Protein AF-A0AAE1VMT7-F1 (afdb_monomer)

Foldseek 3Di:
DVVQQVVLVVLLQCCCQPPDQWNKDQVDDDPVQWDADPVRGTWGAQSQAMWTAGPPDPDGPTDRCPPVNRHDRRRSPD

Sequence (78 aa):
MRVRIVEGVTQGLLYLQEYSTFTVIHRDLKASNILLDDEMKPKISDFGIARLFQKDEKEANTGRIWTSMGLYLMDASA

Secondary structure (DSSP, 8-state):
-HHHHHHHHHHHHHIIIIISSEEEE-S---GGGEEE-TT--EEE---TT-EEEETT-SS----B--TTTTT--EES--

InterPro domains:
  IPR000719 Protein kinase domain [PF00069] (5-60)
  IPR000719 Protein kinase domain [PS50011] (1-78)
  IPR008271 Serine/threonine-protein kinase, active site [PS00108] (24-36)
  IPR011009 Protein kinase-like domain superfamily [SSF56112] (2-59)

Organism: NCBI:txid243964

pLDDT: mean 78.8, std 19.02, range [35.09, 95.69]

Structure (mmCIF, N/CA/C/O backbone):
data_AF-A0AAE1VMT7-F1
#
_entry.id   AF-A0AAE1VMT7-F1
#
loop_
_atom_site.group_PDB
_atom_site.id
_atom_site.type_symbol
_atom_site.label_atom_id
_atom_site.label_alt_id
_atom_site.label_comp_id
_atom_site.label_asym_id
_atom_site.label_entity_id
_atom_site.label_seq_id
_atom_site.pdbx_PDB_ins_code
_atom_site.Cartn_x
_atom_site.Cartn_y
_atom_site.Cartn_z
_atom_site.occupancy
_atom_site.B_iso_or_equiv
_atom_site.auth_seq_id
_atom_site.auth_comp_id
_atom_site.auth_asym_id
_atom_site.auth_atom_id
_atom_site.pdbx_PDB_model_num
ATOM 1 N N . MET A 1 1 ? 17.403 3.698 -7.997 1.00 77.62 1 MET A N 1
ATOM 2 C CA . MET A 1 1 ? 16.036 3.324 -8.433 1.00 77.62 1 MET A CA 1
ATOM 3 C C . MET A 1 1 ? 15.336 2.431 -7.410 1.00 77.62 1 MET A C 1
ATOM 5 O O . MET A 1 1 ? 14.424 2.922 -6.770 1.00 77.62 1 MET A O 1
ATOM 9 N N . ARG A 1 2 ? 15.793 1.191 -7.158 1.00 86.94 2 ARG A N 1
ATOM 10 C CA . ARG A 1 2 ? 15.140 0.269 -6.197 1.00 86.94 2 ARG A CA 1
ATOM 11 C C . ARG A 1 2 ? 15.010 0.811 -4.767 1.00 86.94 2 ARG A C 1
ATOM 13 O O . ARG A 1 2 ? 13.958 0.657 -4.168 1.00 86.94 2 ARG A O 1
ATOM 20 N N . VAL A 1 3 ? 16.039 1.494 -4.258 1.00 92.94 3 VAL A N 1
ATOM 21 C CA . VAL A 1 3 ? 16.004 2.116 -2.919 1.00 92.94 3 VAL A CA 1
ATOM 22 C C . VAL A 1 3 ? 14.873 3.143 -2.800 1.00 92.94 3 VAL A C 1
ATOM 24 O O . VAL A 1 3 ? 14.132 3.098 -1.832 1.00 92.94 3 VAL A O 1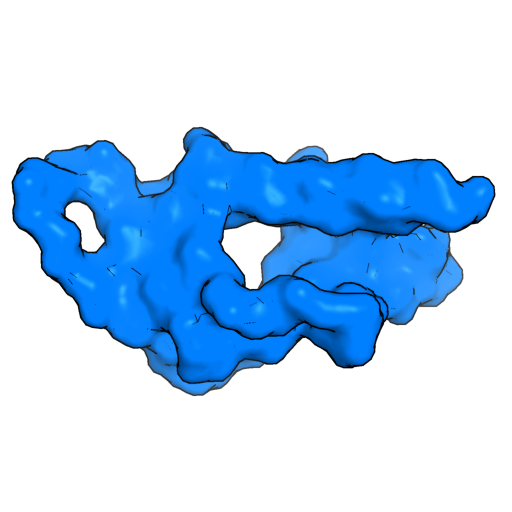
ATOM 27 N N . ARG A 1 4 ? 14.668 3.984 -3.827 1.00 91.38 4 ARG A N 1
ATOM 28 C CA . ARG A 1 4 ? 13.596 4.999 -3.845 1.00 91.38 4 ARG A CA 1
ATOM 29 C C . ARG A 1 4 ? 12.198 4.373 -3.808 1.00 91.38 4 ARG A C 1
ATOM 31 O O . ARG A 1 4 ? 11.299 4.921 -3.191 1.00 91.38 4 ARG A O 1
ATOM 38 N N . ILE A 1 5 ? 12.027 3.216 -4.451 1.00 93.00 5 ILE A N 1
ATOM 39 C CA . ILE A 1 5 ? 10.765 2.465 -4.421 1.00 93.00 5 ILE A CA 1
ATOM 40 C C . ILE A 1 5 ? 10.518 1.921 -3.010 1.00 93.00 5 ILE A C 1
ATOM 42 O O . ILE A 1 5 ? 9.436 2.099 -2.467 1.00 93.00 5 ILE A O 1
ATOM 46 N N . VAL A 1 6 ? 11.520 1.290 -2.391 1.00 94.44 6 VAL A N 1
ATOM 47 C CA . VAL A 1 6 ? 11.393 0.756 -1.023 1.00 94.44 6 VAL A CA 1
ATOM 48 C C . VAL A 1 6 ? 11.116 1.874 -0.018 1.00 94.44 6 VAL A C 1
ATOM 50 O O . VAL A 1 6 ? 10.253 1.725 0.843 1.00 94.44 6 VAL A O 1
ATOM 53 N N . GLU A 1 7 ? 11.808 3.002 -0.154 1.00 95.69 7 GLU A N 1
ATOM 54 C CA . GLU A 1 7 ? 11.600 4.189 0.670 1.00 95.69 7 GLU A CA 1
ATOM 55 C C . GLU A 1 7 ? 10.168 4.716 0.538 1.00 95.69 7 GLU A C 1
ATOM 57 O O . GLU A 1 7 ? 9.486 4.853 1.549 1.00 95.69 7 GLU A O 1
ATOM 62 N N . GLY A 1 8 ? 9.667 4.898 -0.688 1.00 94.62 8 GLY A N 1
ATOM 63 C CA . GLY A 1 8 ? 8.294 5.354 -0.911 1.00 94.62 8 GLY A CA 1
ATOM 64 C C . GLY A 1 8 ? 7.234 4.374 -0.392 1.00 94.62 8 GLY A C 1
ATOM 65 O O . GLY A 1 8 ? 6.253 4.795 0.212 1.00 94.62 8 GLY A O 1
ATOM 66 N N . VAL A 1 9 ? 7.442 3.057 -0.531 1.00 95.25 9 VAL A N 1
ATOM 67 C CA . VAL A 1 9 ? 6.547 2.051 0.080 1.00 95.25 9 VAL A CA 1
ATOM 68 C C . VAL A 1 9 ? 6.566 2.161 1.605 1.00 95.25 9 VAL A C 1
ATOM 70 O O . VAL A 1 9 ? 5.516 2.096 2.240 1.00 95.25 9 VAL A O 1
ATOM 73 N N . THR A 1 10 ? 7.743 2.353 2.200 1.00 95.31 10 THR A N 1
ATOM 74 C CA . THR A 1 10 ? 7.895 2.484 3.657 1.00 95.31 10 THR A CA 1
ATOM 75 C C . THR A 1 10 ? 7.213 3.752 4.169 1.00 95.31 10 THR A C 1
ATOM 77 O O . THR A 1 10 ? 6.519 3.701 5.181 1.00 95.31 10 THR A O 1
ATOM 80 N N . GLN A 1 11 ? 7.341 4.865 3.444 1.00 95.44 11 GLN A N 1
ATOM 81 C CA . GLN A 1 11 ? 6.640 6.120 3.733 1.00 95.44 11 GLN A CA 1
ATOM 82 C C . GLN A 1 11 ? 5.121 5.953 3.634 1.00 95.44 11 GLN A C 1
ATOM 84 O O . GLN A 1 11 ? 4.407 6.353 4.550 1.00 95.44 11 GLN A O 1
ATOM 89 N N . GLY A 1 12 ? 4.630 5.290 2.584 1.00 92.25 12 GLY A N 1
ATOM 90 C CA . GLY A 1 12 ? 3.208 4.981 2.432 1.00 92.25 12 GLY A CA 1
ATOM 91 C C . GLY A 1 12 ? 2.666 4.133 3.584 1.00 92.25 12 GLY A C 1
ATOM 92 O O . GLY A 1 12 ? 1.626 4.454 4.148 1.00 92.25 12 GLY A O 1
ATOM 93 N N . LEU A 1 13 ? 3.386 3.088 4.001 1.00 93.44 13 LEU A N 1
ATOM 94 C CA . LEU A 1 13 ? 2.988 2.260 5.147 1.00 93.44 13 LEU A CA 1
ATOM 95 C C . LEU A 1 13 ? 2.999 3.032 6.466 1.00 93.44 13 LEU A C 1
ATOM 97 O O . LEU A 1 13 ? 2.055 2.911 7.245 1.00 93.44 13 LEU A O 1
ATOM 101 N N . LEU A 1 14 ? 4.034 3.837 6.705 1.00 93.06 14 LEU A N 1
ATOM 102 C CA . LEU A 1 14 ? 4.122 4.673 7.897 1.00 93.06 14 LEU A CA 1
ATOM 103 C C . LEU A 1 14 ? 2.961 5.669 7.948 1.00 93.06 14 LEU A C 1
ATOM 105 O O . LEU A 1 14 ? 2.349 5.846 8.997 1.00 93.06 14 LEU A O 1
ATOM 109 N N . TYR A 1 15 ? 2.617 6.275 6.810 1.00 92.00 15 TYR A N 1
ATOM 110 C CA . TYR A 1 15 ? 1.469 7.166 6.712 1.00 92.00 15 TYR A CA 1
ATOM 111 C C . TYR A 1 15 ? 0.175 6.466 7.130 1.00 92.00 15 TYR A C 1
ATOM 113 O O . TYR A 1 15 ? -0.534 6.961 8.007 1.00 92.00 15 TYR A O 1
ATOM 121 N N . LEU A 1 16 ? -0.080 5.285 6.566 1.00 89.94 16 LEU A N 1
ATOM 122 C CA . LEU A 1 16 ? -1.254 4.462 6.864 1.00 89.94 16 LEU A CA 1
ATOM 123 C C . LEU A 1 16 ? -1.352 4.057 8.337 1.00 89.94 16 LEU A C 1
ATOM 125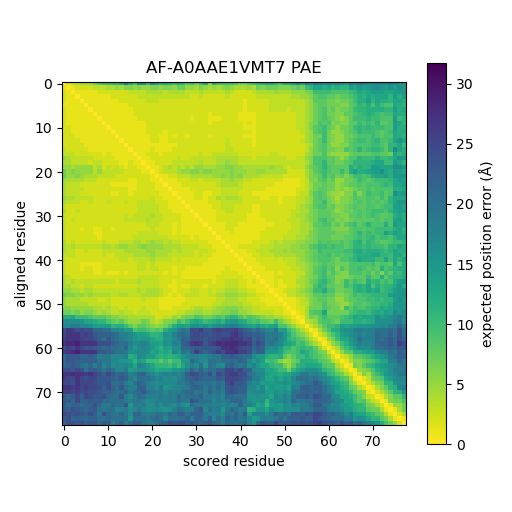 O O . LEU A 1 16 ? -2.451 3.876 8.854 1.00 89.94 16 LEU A O 1
ATOM 129 N N . GLN A 1 17 ? -0.225 3.877 9.019 1.00 87.75 17 GLN A N 1
ATOM 130 C CA . GLN A 1 17 ? -0.209 3.434 10.411 1.00 87.75 17 GLN A CA 1
ATOM 131 C C . GLN A 1 17 ? -0.288 4.609 11.392 1.00 87.75 17 GLN A C 1
ATOM 133 O O . GLN A 1 17 ? -1.128 4.605 12.296 1.00 87.75 17 GLN A O 1
ATOM 138 N N . GLU A 1 18 ? 0.538 5.632 11.175 1.00 86.19 18 GLU A N 1
ATOM 139 C CA . GLU A 1 18 ? 0.879 6.647 12.177 1.00 86.19 18 GLU A CA 1
ATOM 140 C C . GLU A 1 18 ? 0.348 8.044 11.853 1.00 86.19 18 GLU A C 1
ATOM 142 O O . GLU A 1 18 ? 0.094 8.821 12.774 1.00 86.19 18 GLU A O 1
ATOM 147 N N . TYR A 1 19 ? 0.038 8.356 10.591 1.00 85.81 19 TYR A N 1
ATOM 148 C CA . TYR A 1 19 ? -0.350 9.721 10.196 1.00 85.81 19 TYR A CA 1
ATOM 149 C C . TYR A 1 19 ? -1.786 9.867 9.678 1.00 85.81 19 TYR A C 1
ATOM 151 O O . TYR A 1 19 ? -2.369 10.937 9.837 1.00 85.81 19 TYR A O 1
ATOM 159 N N . SER A 1 20 ? -2.416 8.817 9.149 1.00 83.50 20 SER A N 1
ATOM 160 C CA . SER A 1 20 ? -3.827 8.869 8.735 1.00 83.50 20 SER A CA 1
ATOM 161 C C . SER A 1 20 ? -4.797 8.946 9.921 1.00 83.50 20 SER A C 1
ATOM 163 O O . SER A 1 20 ? -4.467 8.569 11.043 1.00 83.50 20 SER A O 1
ATOM 165 N N . THR A 1 21 ? -6.030 9.406 9.691 1.00 83.62 21 THR A N 1
ATOM 166 C CA . THR A 1 21 ? -7.086 9.486 10.728 1.00 83.62 21 THR A CA 1
ATOM 167 C C . THR A 1 21 ? -7.394 8.128 11.371 1.00 83.62 21 THR A C 1
ATOM 169 O O . THR A 1 21 ? -7.719 8.047 12.552 1.00 83.62 21 THR A O 1
ATOM 172 N N . PHE A 1 22 ? -7.246 7.056 10.596 1.00 84.94 22 PHE A N 1
ATOM 173 C CA . PHE A 1 22 ? -7.342 5.676 11.056 1.00 84.94 22 PHE A CA 1
ATOM 174 C C . PHE A 1 22 ? -5.983 5.006 10.920 1.00 84.94 22 PHE A C 1
ATOM 176 O O . PHE A 1 22 ? -5.287 5.255 9.941 1.00 84.94 22 PHE A O 1
ATOM 183 N N . THR A 1 23 ? -5.628 4.111 11.833 1.00 88.38 23 THR A N 1
ATOM 184 C CA . THR A 1 23 ? -4.539 3.161 11.597 1.00 88.38 23 THR A CA 1
ATOM 185 C C . THR A 1 23 ? -5.035 2.100 10.622 1.00 88.38 23 THR A C 1
ATOM 187 O O . THR A 1 23 ? -5.994 1.382 10.903 1.00 88.38 23 THR A O 1
ATOM 190 N N . VAL A 1 24 ? -4.395 1.999 9.463 1.00 89.25 24 VAL A N 1
ATOM 191 C CA . VAL A 1 24 ? -4.714 1.044 8.403 1.00 89.25 24 VAL A CA 1
ATOM 192 C C . VAL A 1 24 ? -3.648 -0.046 8.358 1.00 89.25 24 VAL A C 1
ATOM 194 O O . VAL A 1 24 ? -2.463 0.216 8.167 1.00 89.25 24 VAL A O 1
ATOM 197 N N . ILE A 1 25 ? -4.074 -1.303 8.491 1.00 90.12 25 ILE A N 1
ATOM 198 C CA . ILE A 1 25 ? -3.205 -2.477 8.349 1.00 90.12 25 ILE A CA 1
ATOM 199 C C . ILE A 1 25 ? -3.556 -3.192 7.044 1.00 90.12 25 ILE A C 1
ATOM 201 O O . ILE A 1 25 ? -4.636 -3.772 6.936 1.00 90.12 25 ILE A O 1
ATOM 205 N N . HIS A 1 26 ? -2.633 -3.191 6.076 1.00 91.19 26 HIS A N 1
ATOM 206 C CA . HIS A 1 26 ? -2.840 -3.751 4.730 1.00 91.19 26 HIS A CA 1
ATOM 207 C C . HIS A 1 26 ? -3.093 -5.272 4.718 1.00 91.19 26 HIS A C 1
ATOM 209 O O . HIS A 1 26 ? -3.991 -5.763 4.042 1.00 91.19 26 HIS A O 1
ATOM 215 N N . ARG A 1 27 ? -2.309 -6.029 5.498 1.00 92.56 27 ARG A N 1
ATOM 216 C CA . ARG A 1 27 ? -2.329 -7.505 5.636 1.00 92.56 27 ARG A CA 1
ATOM 217 C C . ARG A 1 27 ? -1.969 -8.347 4.400 1.00 92.56 27 ARG A C 1
ATOM 219 O O . ARG A 1 27 ? -1.643 -9.510 4.597 1.00 92.56 27 ARG A O 1
ATOM 226 N N . ASP A 1 28 ? -1.952 -7.792 3.188 1.00 92.25 28 ASP A N 1
ATOM 227 C CA . ASP A 1 28 ? -1.463 -8.485 1.971 1.00 92.25 28 ASP A CA 1
ATOM 228 C C . ASP A 1 28 ? -0.365 -7.696 1.229 1.00 92.25 28 ASP A C 1
ATOM 230 O O . ASP A 1 28 ? -0.501 -7.346 0.057 1.00 92.25 28 ASP A O 1
ATOM 234 N N . LEU A 1 29 ? 0.698 -7.294 1.936 1.00 94.00 29 LEU A N 1
ATOM 235 C CA . LEU A 1 29 ? 1.790 -6.539 1.313 1.00 94.00 29 LEU A CA 1
ATOM 236 C C . LEU A 1 29 ? 2.734 -7.486 0.562 1.00 94.00 29 LEU A C 1
ATOM 238 O O . LEU A 1 29 ? 3.431 -8.300 1.167 1.00 94.00 29 LEU A O 1
ATOM 242 N N . LYS A 1 30 ? 2.788 -7.339 -0.761 1.00 94.38 30 LYS A N 1
ATOM 243 C CA . LYS A 1 30 ? 3.638 -8.120 -1.668 1.00 94.38 30 LYS A CA 1
ATOM 244 C C . LYS A 1 30 ? 4.004 -7.291 -2.894 1.00 94.38 30 LYS A C 1
ATOM 246 O O . LYS A 1 30 ? 3.321 -6.325 -3.215 1.00 94.38 30 LYS A O 1
ATOM 251 N N . ALA A 1 31 ? 5.058 -7.688 -3.606 1.00 93.75 31 ALA A N 1
ATOM 252 C CA . ALA A 1 31 ? 5.549 -6.940 -4.766 1.00 93.75 31 ALA A CA 1
ATOM 253 C C . ALA A 1 31 ? 4.484 -6.744 -5.863 1.00 93.75 31 ALA A C 1
ATOM 255 O O . ALA A 1 31 ? 4.441 -5.679 -6.464 1.00 93.75 31 ALA A O 1
ATOM 256 N N . SER A 1 32 ? 3.593 -7.721 -6.083 1.00 95.31 32 SER A N 1
ATOM 257 C CA . SER A 1 32 ? 2.491 -7.595 -7.054 1.00 95.31 32 SER A CA 1
ATOM 258 C C . SER A 1 32 ? 1.436 -6.554 -6.666 1.00 95.31 32 SER A C 1
ATOM 260 O O . SER A 1 32 ? 0.642 -6.170 -7.514 1.00 95.31 32 SER A O 1
ATOM 262 N N . ASN A 1 33 ? 1.428 -6.116 -5.404 1.00 95.44 33 ASN A N 1
ATOM 263 C CA . ASN A 1 33 ? 0.514 -5.108 -4.872 1.00 95.44 33 ASN A CA 1
ATOM 264 C C . ASN A 1 33 ? 1.185 -3.723 -4.773 1.00 95.44 33 ASN A C 1
ATOM 266 O O . ASN A 1 33 ? 0.570 -2.780 -4.275 1.00 95.44 33 ASN A O 1
ATOM 270 N N . ILE A 1 34 ? 2.429 -3.583 -5.251 1.00 95.19 34 ILE A N 1
ATOM 271 C CA . ILE A 1 34 ? 3.108 -2.294 -5.403 1.00 95.19 34 ILE A CA 1
ATOM 272 C C . ILE A 1 34 ? 3.045 -1.890 -6.872 1.00 95.19 34 ILE A C 1
ATOM 274 O O . ILE A 1 34 ? 3.737 -2.458 -7.718 1.00 95.19 34 ILE A O 1
ATOM 278 N N . LEU A 1 35 ? 2.217 -0.895 -7.165 1.00 95.25 35 LEU A N 1
ATOM 279 C CA . LEU A 1 35 ? 2.114 -0.299 -8.489 1.00 95.25 35 LEU A CA 1
ATOM 280 C C . LEU A 1 35 ? 3.124 0.841 -8.616 1.00 95.25 35 LEU A C 1
ATOM 282 O O . LEU A 1 35 ? 3.519 1.443 -7.620 1.00 95.25 35 LEU A O 1
ATOM 286 N N . LEU A 1 36 ? 3.543 1.134 -9.842 1.00 94.44 36 LEU A N 1
ATOM 287 C CA . LEU A 1 36 ? 4.393 2.277 -10.159 1.00 94.44 36 LEU A CA 1
ATOM 288 C C . LEU A 1 36 ? 3.619 3.171 -11.120 1.00 94.44 36 LEU A C 1
ATOM 290 O O . LEU A 1 36 ? 3.018 2.663 -12.065 1.00 94.44 36 LEU A O 1
ATOM 294 N N . ASP A 1 37 ? 3.612 4.472 -10.859 1.00 92.25 37 ASP A N 1
ATOM 295 C CA . ASP A 1 3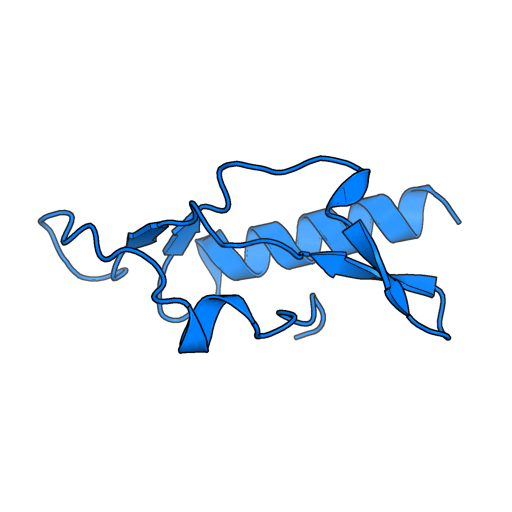7 ? 3.080 5.448 -11.808 1.00 92.25 37 ASP A CA 1
ATOM 296 C C . ASP A 1 37 ? 4.111 5.838 -12.878 1.00 92.25 37 ASP A C 1
ATOM 298 O O . ASP A 1 37 ? 5.243 5.342 -12.897 1.00 92.25 37 ASP A O 1
ATOM 302 N N . ASP A 1 38 ? 3.711 6.751 -13.765 1.00 93.44 38 ASP A N 1
ATOM 303 C CA . ASP A 1 38 ? 4.533 7.250 -14.871 1.00 93.44 38 ASP A CA 1
ATOM 304 C C . ASP A 1 38 ? 5.824 7.951 -14.394 1.00 93.44 38 ASP A C 1
ATOM 306 O O . ASP A 1 38 ? 6.781 8.090 -15.158 1.00 93.44 38 ASP A O 1
ATOM 310 N N . GLU A 1 39 ? 5.894 8.349 -13.118 1.00 92.25 39 GLU A N 1
ATOM 311 C CA . GLU A 1 39 ? 7.061 8.969 -12.482 1.00 92.25 39 GLU A CA 1
ATOM 312 C C . GLU A 1 39 ? 7.914 7.972 -11.679 1.00 92.25 39 GLU A C 1
ATOM 314 O O . GLU A 1 39 ? 8.849 8.374 -10.974 1.00 92.25 39 GLU A O 1
ATOM 319 N N . MET A 1 40 ? 7.638 6.666 -11.783 1.00 90.50 40 MET A N 1
ATOM 320 C CA . MET A 1 40 ? 8.294 5.601 -11.014 1.00 90.50 40 MET A CA 1
ATOM 321 C C . MET A 1 40 ? 8.088 5.718 -9.494 1.00 90.50 40 MET A C 1
ATOM 323 O O . MET A 1 40 ? 8.913 5.210 -8.718 1.00 90.50 40 MET A O 1
ATOM 327 N N . LYS A 1 41 ? 7.006 6.361 -9.044 1.00 92.12 41 LYS A N 1
ATOM 328 C CA . LYS A 1 41 ? 6.649 6.434 -7.623 1.00 92.12 41 LYS A CA 1
ATOM 329 C C . LYS A 1 41 ? 5.781 5.235 -7.227 1.00 92.12 41 LYS A C 1
ATOM 331 O O . LYS A 1 41 ? 4.876 4.858 -7.973 1.00 92.12 41 LYS A O 1
ATOM 336 N N . PRO A 1 42 ? 6.050 4.606 -6.068 1.00 95.00 42 PRO A N 1
ATOM 337 C CA . PRO A 1 42 ? 5.275 3.463 -5.605 1.00 95.00 42 PRO A CA 1
ATOM 338 C C . PRO A 1 42 ? 3.891 3.867 -5.089 1.00 95.00 42 PRO A C 1
ATOM 340 O O . PRO A 1 42 ? 3.758 4.823 -4.327 1.00 95.00 42 PRO A O 1
ATOM 343 N N . LYS A 1 43 ? 2.881 3.064 -5.428 1.00 93.69 43 LYS A N 1
ATOM 344 C CA . LYS A 1 43 ? 1.521 3.119 -4.881 1.00 93.69 43 LYS A CA 1
ATOM 345 C C . LYS A 1 43 ? 1.141 1.755 -4.319 1.00 93.69 43 LYS A C 1
ATOM 347 O O . LYS A 1 43 ? 1.315 0.733 -4.983 1.00 93.69 43 LYS A O 1
ATOM 352 N N . ILE A 1 44 ? 0.637 1.734 -3.088 1.00 93.69 44 ILE A N 1
ATOM 353 C CA . ILE A 1 44 ? 0.168 0.505 -2.438 1.00 93.69 44 ILE A CA 1
ATOM 354 C C . ILE A 1 44 ? -1.251 0.219 -2.945 1.00 93.69 44 ILE A C 1
ATOM 356 O O . ILE A 1 44 ? -2.076 1.129 -3.025 1.00 93.69 44 ILE A O 1
ATOM 360 N N . SER A 1 45 ? -1.530 -1.029 -3.315 1.00 92.94 45 SER A N 1
ATOM 361 C CA . SER A 1 45 ? -2.809 -1.460 -3.891 1.00 92.94 45 SER A CA 1
ATOM 362 C C . SER A 1 45 ? -3.327 -2.741 -3.237 1.00 92.94 45 SER A C 1
ATOM 364 O O . SER A 1 45 ? -2.574 -3.440 -2.572 1.00 92.94 45 SER A O 1
ATOM 366 N N . ASP A 1 46 ? -4.601 -3.063 -3.484 1.00 90.44 46 ASP A N 1
ATOM 367 C CA . ASP A 1 46 ? -5.296 -4.256 -2.976 1.00 90.44 46 ASP A CA 1
ATOM 368 C C . ASP A 1 46 ? -5.458 -4.301 -1.446 1.00 90.44 46 ASP A C 1
ATOM 370 O O . ASP A 1 46 ? -4.976 -5.174 -0.723 1.00 90.44 46 ASP A O 1
ATOM 374 N N . PHE A 1 47 ? -6.258 -3.357 -0.955 1.00 89.62 47 P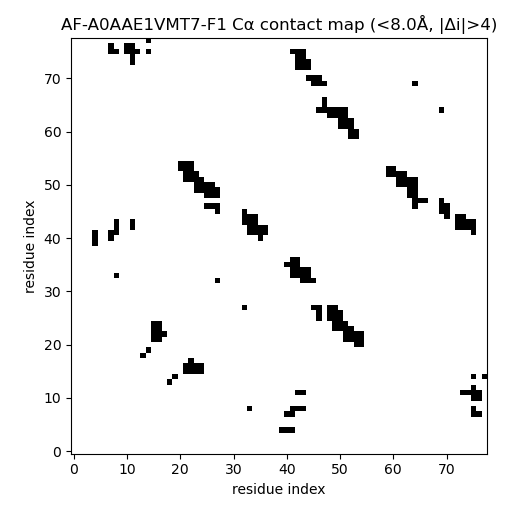HE A N 1
ATOM 375 C CA . PHE A 1 47 ? -6.692 -3.284 0.437 1.00 89.62 47 PHE A CA 1
ATOM 376 C C . PHE A 1 47 ? -7.881 -4.216 0.745 1.00 89.62 47 PHE A C 1
ATOM 378 O O . PHE A 1 47 ? -8.566 -4.027 1.753 1.00 89.62 47 PHE A O 1
ATOM 385 N N . GLY A 1 48 ? -8.160 -5.226 -0.090 1.00 86.69 48 GLY A N 1
ATOM 386 C CA . GLY A 1 48 ? -9.363 -6.068 0.013 1.00 86.69 48 GLY A CA 1
ATOM 387 C C . GLY A 1 48 ? -9.497 -6.821 1.341 1.00 86.69 48 GLY A C 1
ATOM 388 O O . GLY A 1 48 ? -10.604 -7.132 1.787 1.00 86.69 48 GLY A O 1
ATOM 389 N N . ILE A 1 49 ? -8.374 -7.067 2.020 1.00 87.44 49 ILE A N 1
ATOM 390 C CA . ILE A 1 49 ? -8.342 -7.624 3.375 1.00 87.44 49 ILE A CA 1
ATOM 391 C C . ILE A 1 49 ? -7.772 -6.656 4.411 1.00 87.44 49 ILE A C 1
ATOM 393 O O . ILE A 1 49 ? -7.454 -7.083 5.519 1.00 87.44 49 ILE A O 1
ATOM 397 N N . ALA A 1 50 ? -7.650 -5.369 4.123 1.00 90.44 50 ALA A N 1
ATOM 398 C CA . ALA A 1 50 ? -7.130 -4.416 5.090 1.00 90.44 50 ALA A CA 1
ATOM 399 C C . ALA A 1 50 ? -8.100 -4.185 6.268 1.00 90.44 50 ALA A C 1
ATOM 401 O O . ALA A 1 50 ? -9.299 -4.492 6.212 1.00 90.44 50 ALA A O 1
ATOM 402 N N . ARG A 1 51 ? -7.564 -3.673 7.376 1.00 86.06 51 ARG A N 1
ATOM 403 C CA . ARG A 1 51 ? -8.311 -3.329 8.599 1.00 86.06 51 ARG A CA 1
ATOM 404 C C . ARG A 1 51 ? 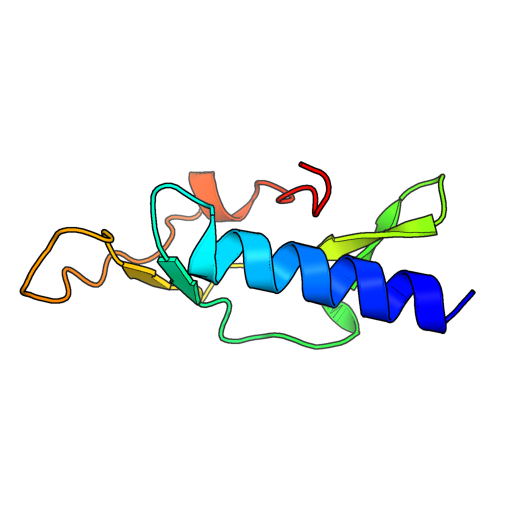-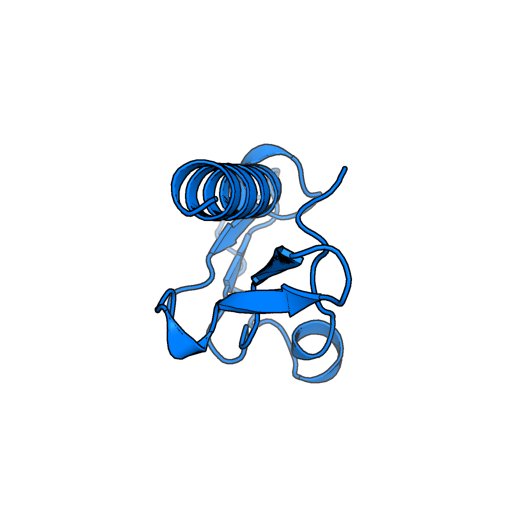8.068 -1.872 8.957 1.00 86.06 51 ARG A C 1
ATOM 406 O O . ARG A 1 51 ? -6.926 -1.435 8.847 1.00 8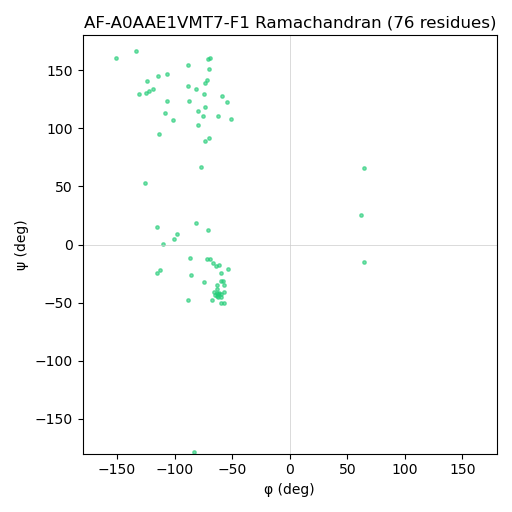6.06 51 ARG A O 1
ATOM 413 N N . LEU A 1 52 ? -9.107 -1.172 9.413 1.00 87.19 52 LEU A N 1
ATOM 414 C CA . LEU A 1 52 ? -8.967 0.153 10.016 1.00 87.19 52 LEU A CA 1
ATOM 415 C C . LEU A 1 52 ? -9.164 0.073 11.527 1.00 87.19 52 LEU A C 1
ATOM 417 O O . LEU A 1 52 ? -9.991 -0.704 12.004 1.00 87.19 52 LEU A O 1
ATOM 421 N N . PHE A 1 53 ? -8.442 0.922 12.245 1.00 83.00 53 PHE A N 1
ATOM 422 C CA . PHE A 1 53 ? -8.584 1.143 13.677 1.00 83.00 53 PHE A CA 1
ATOM 423 C C . PHE A 1 53 ? -8.664 2.647 13.917 1.00 83.00 53 PHE A C 1
ATOM 425 O O . PHE A 1 53 ? -7.844 3.405 13.393 1.00 83.00 53 PHE A O 1
ATOM 432 N N . GLN A 1 54 ? -9.658 3.098 14.672 1.00 81.94 54 GLN A N 1
ATOM 433 C CA . GLN A 1 54 ? -9.746 4.499 15.060 1.00 81.94 54 GLN A CA 1
ATOM 434 C C . GLN A 1 54 ? -8.697 4.775 16.141 1.00 81.94 54 GLN A C 1
ATOM 436 O O . GLN A 1 54 ? -8.606 4.030 17.114 1.00 81.94 54 GLN A O 1
ATOM 441 N N . LYS A 1 55 ? -7.885 5.825 15.965 1.00 74.75 55 LYS A N 1
ATOM 442 C CA . LYS A 1 55 ? -6.738 6.102 16.851 1.00 74.75 55 LYS A CA 1
ATOM 443 C C . LYS A 1 55 ? -7.124 6.422 18.300 1.00 74.75 55 LYS A C 1
ATOM 445 O O . LYS A 1 55 ? -6.294 6.259 19.187 1.00 74.75 55 LYS A O 1
ATOM 450 N N . ASP A 1 56 ? -8.384 6.790 18.530 1.00 68.75 56 ASP A N 1
ATOM 451 C CA . ASP A 1 56 ? -8.903 7.205 19.838 1.00 68.75 56 ASP A CA 1
ATOM 452 C C . ASP A 1 56 ? -9.885 6.203 20.480 1.00 68.75 56 ASP A C 1
ATOM 454 O O . ASP A 1 56 ? -10.386 6.449 21.580 1.00 68.75 56 ASP A O 1
ATOM 458 N N . GLU A 1 57 ? -10.181 5.064 19.842 1.00 57.88 57 GLU A N 1
ATOM 459 C CA . GLU A 1 57 ? -11.060 4.050 20.439 1.00 57.88 57 GLU A CA 1
ATOM 460 C C . GLU A 1 57 ? -10.262 3.072 21.320 1.00 57.88 57 GLU A C 1
ATOM 462 O O . GLU A 1 57 ? -9.334 2.400 20.873 1.00 57.88 57 GLU A O 1
ATOM 467 N N . LYS A 1 58 ? -10.653 2.955 22.599 1.00 52.91 58 LYS A N 1
ATOM 468 C CA . LYS A 1 58 ? -10.094 1.976 23.556 1.00 52.91 58 LYS A CA 1
ATOM 469 C C . LYS A 1 58 ? -10.474 0.524 23.241 1.00 52.91 58 LYS A C 1
ATOM 471 O O . LYS A 1 58 ? -9.890 -0.395 23.810 1.00 52.91 58 LYS A O 1
ATOM 476 N N . GLU A 1 59 ? -11.438 0.319 22.349 1.00 55.06 59 GLU A N 1
ATOM 477 C CA . GLU A 1 59 ? -11.890 -0.985 21.875 1.00 55.06 59 GLU A CA 1
ATOM 478 C C . GLU A 1 59 ? -11.744 -1.036 20.355 1.00 55.06 59 GLU A C 1
ATOM 480 O O . GLU A 1 59 ? -12.129 -0.111 19.648 1.00 55.06 59 GLU A O 1
ATOM 485 N N . ALA A 1 60 ? -11.157 -2.117 19.839 1.00 50.50 60 ALA A N 1
ATOM 486 C CA . ALA A 1 60 ? -10.905 -2.268 18.413 1.00 50.50 60 ALA A CA 1
ATOM 487 C C . ALA A 1 60 ? -12.219 -2.480 17.645 1.00 50.50 60 ALA A C 1
ATOM 489 O O . ALA A 1 60 ? -12.659 -3.618 17.447 1.00 50.50 60 ALA A O 1
ATOM 490 N N . ASN A 1 61 ? -12.830 -1.404 17.160 1.00 52.62 61 ASN A N 1
ATOM 491 C CA . ASN A 1 61 ? -13.938 -1.494 16.222 1.00 52.62 61 ASN A CA 1
ATOM 492 C C . ASN A 1 61 ? -13.366 -1.907 14.856 1.00 52.62 61 ASN A C 1
ATOM 494 O O . ASN A 1 61 ? -12.900 -1.096 14.059 1.00 52.62 61 ASN A O 1
ATOM 498 N N . THR A 1 62 ? -13.277 -3.220 14.620 1.00 53.72 62 THR A N 1
ATOM 499 C CA . THR A 1 62 ? -12.592 -3.804 13.453 1.00 53.72 62 THR A CA 1
ATOM 500 C C . THR A 1 62 ? -13.430 -3.687 12.178 1.00 53.72 62 THR A C 1
ATOM 502 O O . THR A 1 62 ? -13.839 -4.686 11.577 1.00 53.72 62 THR A O 1
ATOM 505 N N . GLY A 1 63 ? -13.640 -2.457 11.709 1.00 59.62 63 GLY A N 1
ATOM 506 C CA . GLY A 1 63 ? -14.208 -2.183 10.394 1.00 59.62 63 GLY A CA 1
ATOM 507 C C . GLY A 1 63 ? -13.341 -2.794 9.287 1.00 59.62 63 GLY A C 1
ATOM 508 O O . GLY A 1 63 ? -12.121 -2.612 9.245 1.00 59.62 63 GLY A O 1
ATOM 509 N N . ARG A 1 64 ? -13.951 -3.572 8.386 1.00 58.25 64 ARG A N 1
ATOM 510 C CA . ARG A 1 64 ? -13.320 -3.904 7.097 1.00 58.25 64 ARG A CA 1
ATOM 511 C C . ARG A 1 64 ? -13.329 -2.650 6.226 1.00 58.25 64 ARG A C 1
ATOM 513 O O . ARG A 1 64 ? -14.338 -1.949 6.202 1.00 58.25 64 ARG A O 1
ATOM 520 N N . ILE A 1 65 ? -12.255 -2.412 5.470 1.00 60.41 65 ILE A N 1
ATOM 521 C CA . ILE A 1 65 ? -12.313 -1.460 4.355 1.00 60.41 65 ILE A CA 1
ATOM 522 C C . ILE A 1 65 ? -13.348 -2.014 3.364 1.00 60.41 65 ILE A C 1
ATOM 524 O O . ILE A 1 65 ? -13.132 -3.074 2.777 1.00 60.41 65 ILE A O 1
ATOM 528 N N . TRP A 1 66 ? -14.508 -1.362 3.225 1.00 47.97 66 TRP A N 1
ATOM 529 C CA . TRP A 1 66 ? -15.479 -1.753 2.200 1.00 47.97 66 TRP A CA 1
ATOM 530 C C . TRP A 1 66 ? -14.942 -1.392 0.812 1.00 47.97 66 TRP A C 1
ATOM 532 O O . TRP A 1 66 ? -14.175 -0.444 0.650 1.00 47.97 66 TRP A O 1
ATOM 542 N N . THR A 1 67 ? -15.351 -2.159 -0.195 1.00 48.50 67 THR A N 1
ATOM 543 C CA . THR A 1 67 ? -14.866 -2.127 -1.586 1.00 48.50 67 THR A CA 1
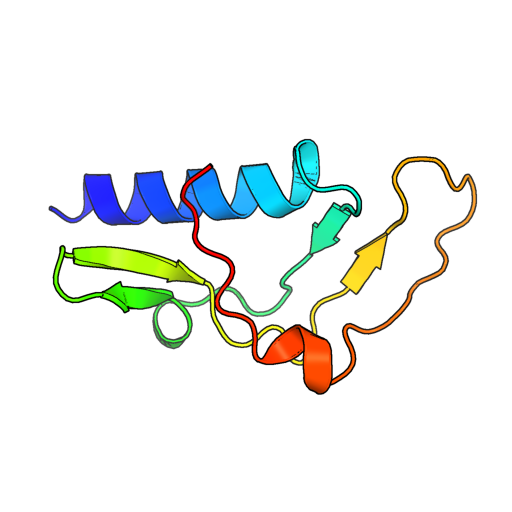ATOM 544 C C . THR A 1 67 ? -14.908 -0.752 -2.261 1.00 48.50 67 THR A C 1
ATOM 546 O O . THR A 1 67 ? -14.145 -0.534 -3.195 1.00 48.50 67 THR A O 1
ATOM 549 N N . SER A 1 68 ? -15.720 0.196 -1.782 1.00 44.81 68 SER A N 1
ATOM 550 C CA . SER A 1 68 ? -15.690 1.586 -2.255 1.00 44.81 68 SER A CA 1
ATOM 551 C C . SER A 1 68 ? -14.480 2.381 -1.743 1.00 44.81 68 SER A C 1
ATOM 553 O O . SER A 1 68 ? -13.971 3.209 -2.486 1.00 44.81 68 SER A O 1
ATOM 555 N N . MET A 1 69 ? -13.965 2.107 -0.534 1.00 52.28 69 MET A N 1
ATOM 556 C CA . MET A 1 69 ? -12.705 2.677 -0.021 1.00 52.28 69 MET A CA 1
ATOM 557 C C . MET A 1 69 ? -11.463 1.879 -0.456 1.00 52.28 69 MET A C 1
ATOM 559 O O . MET A 1 69 ? -10.378 2.442 -0.552 1.00 52.28 69 MET A O 1
ATOM 563 N N . GLY A 1 70 ? -11.605 0.578 -0.729 1.00 45.31 70 GLY A N 1
ATOM 564 C CA . GLY A 1 70 ? -10.489 -0.296 -1.126 1.00 45.31 70 GLY A CA 1
ATOM 565 C C . GLY A 1 70 ? -9.951 -0.054 -2.541 1.00 45.31 70 GLY A C 1
ATOM 566 O O . GLY A 1 70 ? -8.883 -0.561 -2.874 1.00 45.31 70 GLY A O 1
ATOM 567 N N . LEU A 1 71 ? -10.680 0.714 -3.361 1.00 45.41 71 LEU A N 1
ATOM 568 C CA . LEU A 1 71 ? -10.279 1.095 -4.718 1.00 45.41 71 LEU A CA 1
ATOM 569 C C . LEU A 1 71 ? -9.406 2.363 -4.753 1.00 45.41 71 LEU A C 1
ATOM 571 O O . LEU A 1 71 ? -8.833 2.676 -5.796 1.00 45.41 71 LEU A O 1
ATOM 575 N N . TYR A 1 72 ? -9.300 3.106 -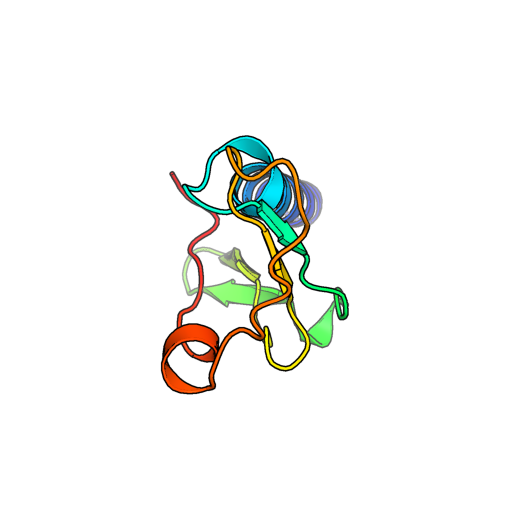3.644 1.00 49.59 72 TYR A N 1
ATOM 576 C CA . TYR A 1 72 ? -8.435 4.279 -3.604 1.00 49.59 72 TYR A CA 1
ATOM 577 C C . TYR A 1 72 ? -6.984 3.822 -3.513 1.00 49.59 72 TYR A C 1
ATOM 579 O O . TYR A 1 72 ? -6.537 3.293 -2.496 1.00 49.59 72 TYR A O 1
ATOM 587 N N . LEU A 1 73 ? -6.248 4.052 -4.600 1.00 48.53 73 LEU A N 1
ATOM 588 C CA . LEU A 1 73 ? -4.800 4.188 -4.555 1.00 48.53 73 LEU A CA 1
ATOM 589 C C . LEU A 1 73 ? -4.493 5.216 -3.464 1.00 48.53 73 LEU A C 1
ATOM 591 O O . LEU A 1 73 ? -4.792 6.397 -3.626 1.00 48.53 73 LEU A O 1
ATOM 595 N N . MET A 1 74 ? -3.967 4.767 -2.328 1.00 55.38 74 MET A N 1
ATOM 596 C CA . MET A 1 74 ? -3.460 5.692 -1.326 1.00 55.38 74 MET A CA 1
ATOM 597 C C . MET A 1 74 ? -2.081 6.114 -1.810 1.00 55.38 74 MET A C 1
ATOM 599 O O . MET A 1 74 ? -1.127 5.332 -1.772 1.00 55.38 74 MET A O 1
ATOM 603 N N . ASP A 1 75 ? -2.021 7.324 -2.365 1.00 42.78 75 ASP A N 1
ATOM 604 C CA . ASP A 1 75 ? -0.763 7.951 -2.732 1.00 42.78 75 ASP A CA 1
ATOM 605 C C . ASP A 1 75 ? 0.130 7.968 -1.491 1.00 42.78 75 ASP A C 1
ATOM 607 O O . ASP A 1 75 ? -0.227 8.507 -0.446 1.00 42.78 75 ASP A O 1
ATOM 611 N N . ALA A 1 76 ? 1.312 7.367 -1.604 1.00 40.62 76 ALA A N 1
ATOM 612 C CA . ALA A 1 76 ? 2.326 7.369 -0.552 1.00 40.62 76 ALA A CA 1
ATOM 613 C C . ALA A 1 76 ? 2.980 8.756 -0.363 1.00 40.62 76 ALA A C 1
ATOM 615 O O . ALA A 1 76 ? 4.032 8.874 0.257 1.00 40.62 76 ALA A O 1
ATOM 616 N N . SER A 1 77 ? 2.392 9.797 -0.954 1.00 35.09 77 SER A N 1
ATOM 617 C CA . SER A 1 77 ? 2.866 11.174 -0.949 1.00 35.09 77 SER A CA 1
ATOM 618 C C . SER A 1 77 ? 1.872 12.022 -0.160 1.00 35.09 77 SER A C 1
ATOM 620 O O . SER A 1 77 ? 0.855 12.452 -0.700 1.00 35.09 77 SER A O 1
ATOM 622 N N . ALA A 1 78 ? 2.172 12.218 1.122 1.00 40.03 78 ALA A N 1
ATOM 623 C CA . ALA A 1 78 ? 1.788 13.435 1.829 1.00 40.03 78 ALA A CA 1
ATOM 624 C C . ALA A 1 78 ? 2.871 14.495 1.590 1.00 40.03 78 ALA A C 1
ATOM 626 O O . ALA A 1 78 ? 4.060 14.099 1.524 1.00 40.03 78 ALA A O 1
#

Nearest PDB structures (foldseek):
  6ziw-assembly1_I  TM=9.127E-01  e=1.545E-02  Homo sapiens
  5s87-assembly2_B  TM=8.775E-01  e=1.265E-02  Homo sapiens
  6b5j-assembly1_A  TM=5.765E-01  e=1.106E-02  Homo sapiens
  4yff-assembly2_B  TM=5.582E-01  e=1.652E-02  Homo sapiens
  4yff-assembly1_A  TM=5.531E-01  e=2.159E-02  Homo sapiens

Solvent-accessible surface area (backbone atoms only — not comparable to full-atom values): 4528 Å² total; per-residue (Å²): 111,71,66,60,33,53,50,32,46,50,46,28,52,47,36,32,48,74,67,43,86,36,30,44,46,50,86,59,89,48,74,92,30,51,44,65,54,99,84,64,47,37,28,54,46,66,29,78,71,18,38,38,33,58,80,84,54,96,59,84,62,75,46,65,48,51,74,81,64,32,69,56,70,52,67,36,71,129

Radius of gyration: 12.81 Å; Cα contacts (8 Å, |Δi|>4): 120; chains: 1; bounding box: 32×22×38 Å

Mean predicted aligned error: 8.29 Å